Protein AF-A0A6D2G2Z3-F1 (afdb_monomer_lite)

Radius of gyration: 22.34 Å; chains: 1; bounding box: 69×33×30 Å

Structure (mmCIF, N/CA/C/O backbone):
data_AF-A0A6D2G2Z3-F1
#
_entry.id   AF-A0A6D2G2Z3-F1
#
loop_
_atom_site.group_PDB
_atom_site.id
_atom_site.type_symbol
_atom_site.label_atom_id
_atom_site.label_alt_id
_atom_site.label_comp_id
_atom_site.label_asym_id
_atom_site.label_entity_id
_atom_site.label_seq_id
_atom_site.pdbx_PDB_ins_code
_atom_site.Cartn_x
_atom_site.Cartn_y
_atom_site.Cartn_z
_atom_site.occupancy
_atom_site.B_iso_or_equiv
_atom_site.auth_seq_id
_atom_site.auth_comp_id
_atom_site.auth_asym_id
_atom_site.auth_atom_id
_atom_site.pdbx_PDB_model_num
ATOM 1 N N . MET A 1 1 ? 2.052 12.211 14.132 1.00 80.62 1 MET A N 1
ATOM 2 C CA . MET A 1 1 ? 2.654 11.205 13.226 1.00 80.62 1 MET A CA 1
ATOM 3 C C . MET A 1 1 ? 2.362 9.828 13.796 1.00 80.62 1 MET A C 1
ATOM 5 O O . MET A 1 1 ? 2.382 9.702 15.014 1.00 80.62 1 MET A O 1
ATOM 9 N N . ILE A 1 2 ? 2.044 8.843 12.955 1.00 84.06 2 ILE A N 1
ATOM 10 C CA . ILE A 1 2 ? 1.715 7.469 13.370 1.00 84.06 2 ILE A CA 1
ATOM 11 C C . ILE A 1 2 ? 2.757 6.539 12.746 1.00 84.06 2 ILE A C 1
ATOM 13 O O . ILE A 1 2 ? 3.025 6.650 11.551 1.00 84.06 2 ILE A O 1
ATOM 17 N N . PHE A 1 3 ? 3.339 5.647 13.547 1.00 84.94 3 PHE A N 1
ATOM 18 C CA . PHE A 1 3 ? 4.310 4.645 13.106 1.00 84.94 3 PHE A CA 1
ATOM 19 C C . PHE A 1 3 ? 3.923 3.276 13.669 1.00 84.94 3 PHE A C 1
ATOM 21 O O . PHE A 1 3 ? 3.410 3.187 14.782 1.00 84.94 3 PHE A O 1
ATOM 28 N N . GLY A 1 4 ? 4.177 2.216 12.908 1.00 87.31 4 GLY A N 1
ATOM 29 C CA . GLY A 1 4 ? 3.862 0.846 13.298 1.00 87.31 4 GLY A CA 1
ATOM 30 C C . GLY A 1 4 ? 4.308 -0.150 12.235 1.00 87.31 4 GLY A C 1
ATOM 31 O O . GLY A 1 4 ? 4.734 0.243 11.147 1.00 87.31 4 GLY A O 1
ATOM 32 N N . HIS A 1 5 ? 4.225 -1.440 12.552 1.00 89.25 5 HIS A N 1
ATOM 33 C CA . HIS A 1 5 ? 4.550 -2.494 11.600 1.00 89.25 5 HIS A CA 1
ATOM 34 C C . HIS A 1 5 ? 3.290 -2.972 10.878 1.00 89.25 5 HIS A C 1
ATOM 36 O O . HIS A 1 5 ? 2.307 -3.342 11.512 1.00 89.25 5 HIS A O 1
ATOM 42 N N . ILE A 1 6 ? 3.330 -3.029 9.547 1.00 88.38 6 ILE A N 1
ATOM 43 C CA . ILE A 1 6 ? 2.158 -3.363 8.730 1.00 88.38 6 ILE A CA 1
ATOM 44 C C . ILE A 1 6 ? 1.569 -4.754 9.020 1.00 88.38 6 ILE A C 1
ATOM 46 O O . ILE A 1 6 ? 0.357 -4.942 8.935 1.00 88.38 6 ILE A O 1
ATOM 50 N N . ALA A 1 7 ? 2.413 -5.716 9.402 1.00 86.69 7 ALA A N 1
ATOM 51 C CA . ALA A 1 7 ? 1.977 -7.072 9.744 1.00 86.69 7 ALA A CA 1
ATOM 52 C C . ALA A 1 7 ? 1.359 -7.194 11.149 1.00 86.69 7 ALA A C 1
ATOM 54 O O . ALA A 1 7 ? 0.865 -8.261 11.501 1.00 86.69 7 ALA A O 1
ATOM 55 N N . GLN A 1 8 ? 1.419 -6.146 11.975 1.00 86.12 8 GLN A N 1
ATOM 56 C CA . GLN A 1 8 ? 0.800 -6.169 13.298 1.00 86.12 8 GLN A CA 1
ATOM 57 C C . GLN A 1 8 ? -0.683 -5.781 13.201 1.00 86.12 8 GLN A C 1
ATOM 59 O O . GLN A 1 8 ? -1.045 -4.941 12.368 1.00 86.12 8 GLN A O 1
ATOM 64 N N . PRO A 1 9 ? -1.550 -6.373 14.043 1.00 80.56 9 PRO A N 1
ATOM 65 C CA . PRO A 1 9 ? -2.933 -5.934 14.151 1.00 80.56 9 PRO A CA 1
ATOM 66 C C . PRO A 1 9 ? -2.978 -4.481 14.635 1.00 80.56 9 PRO A C 1
ATOM 68 O O . PRO A 1 9 ? -2.221 -4.086 15.523 1.00 80.56 9 PRO A O 1
ATOM 71 N N . ASN A 1 10 ? -3.867 -3.681 14.043 1.00 79.00 10 ASN A N 1
ATOM 72 C CA . ASN A 1 10 ? -4.002 -2.275 14.406 1.00 79.00 10 ASN A CA 1
ATOM 73 C C . ASN A 1 10 ? -4.611 -2.173 15.820 1.00 79.00 10 ASN A C 1
ATOM 75 O O . ASN A 1 10 ? -5.727 -2.653 16.022 1.00 79.00 10 ASN A O 1
ATOM 79 N N . PRO A 1 11 ? -3.931 -1.537 16.793 1.00 74.19 11 PRO A N 1
ATOM 80 C CA . PRO A 1 11 ? -4.436 -1.433 18.165 1.00 74.19 11 PRO A CA 1
ATOM 81 C C . PRO A 1 11 ? -5.633 -0.477 18.292 1.00 74.19 11 PRO A C 1
ATOM 83 O O . PRO A 1 11 ? -6.370 -0.542 19.271 1.00 74.19 11 PRO A O 1
ATOM 86 N N . CYS A 1 12 ? -5.843 0.393 17.299 1.00 80.62 12 CYS A N 1
ATOM 87 C CA . CYS A 1 12 ? -6.932 1.364 17.238 1.00 80.62 12 CYS A CA 1
ATOM 88 C C . CYS A 1 12 ? -7.572 1.359 15.843 1.00 80.62 12 CYS A C 1
ATOM 90 O O . CYS A 1 12 ? -6.911 1.038 14.853 1.00 80.62 12 CYS A O 1
ATOM 92 N N . ARG A 1 13 ? -8.841 1.775 15.762 1.00 84.38 13 ARG A N 1
ATOM 93 C CA . ARG A 1 13 ? -9.509 2.089 14.489 1.00 84.38 13 ARG A CA 1
ATOM 94 C C . ARG A 1 13 ? -8.833 3.295 13.841 1.00 84.38 13 ARG A C 1
ATOM 96 O O . ARG A 1 13 ? -8.634 4.315 14.506 1.00 84.38 13 ARG A O 1
ATOM 103 N N . LEU A 1 14 ? -8.480 3.169 12.568 1.00 88.62 14 LEU A N 1
ATOM 104 C CA . LEU A 1 14 ? -7.888 4.255 11.792 1.00 88.62 14 LEU A CA 1
ATOM 105 C C . LEU A 1 14 ? -8.958 4.847 10.860 1.00 88.62 14 LEU A C 1
ATOM 107 O O . LEU A 1 14 ? -9.998 4.230 10.639 1.00 88.62 14 LEU A O 1
ATOM 111 N N . PRO A 1 15 ? -8.750 6.055 10.315 1.00 90.25 15 PRO A N 1
ATOM 112 C CA . PRO A 1 15 ? -9.601 6.568 9.248 1.00 90.25 15 PRO A CA 1
ATOM 113 C C . PRO A 1 15 ? -9.690 5.573 8.083 1.00 90.25 15 PRO A C 1
ATOM 115 O O . PRO A 1 15 ? -8.682 4.965 7.719 1.00 90.25 15 PRO A O 1
ATOM 118 N N . SER A 1 16 ? -10.867 5.466 7.464 1.00 89.44 16 SER A N 1
ATOM 119 C CA . SER A 1 16 ? -11.164 4.479 6.412 1.00 89.44 16 SER A CA 1
ATOM 120 C C . SER A 1 16 ? -10.135 4.459 5.279 1.00 89.44 16 SER A C 1
ATOM 122 O O . SER A 1 16 ? -9.691 3.391 4.873 1.00 89.44 16 SER A O 1
ATOM 124 N N . ALA A 1 17 ? -9.680 5.631 4.826 1.00 89.88 17 ALA A N 1
ATOM 125 C CA . ALA A 1 17 ? -8.668 5.740 3.775 1.00 89.88 17 ALA A CA 1
ATOM 126 C C . ALA A 1 17 ? -7.318 5.104 4.168 1.00 89.88 17 ALA A C 1
ATOM 128 O O . ALA A 1 17 ? -6.625 4.531 3.329 1.00 89.88 17 ALA A O 1
ATOM 129 N N . ILE A 1 18 ? -6.936 5.176 5.448 1.00 89.75 18 ILE A N 1
ATOM 130 C CA . ILE A 1 18 ? -5.704 4.547 5.945 1.00 89.75 18 ILE A CA 1
ATOM 131 C C . ILE A 1 18 ? -5.896 3.036 6.053 1.00 89.75 18 ILE A C 1
ATOM 133 O O . ILE A 1 18 ? -4.979 2.291 5.727 1.00 89.75 18 ILE A O 1
ATOM 137 N N . GLU A 1 19 ? -7.074 2.575 6.473 1.00 89.69 19 GLU A N 1
ATOM 138 C CA . GLU A 1 19 ? -7.388 1.143 6.515 1.00 89.69 19 GLU A CA 1
ATOM 139 C C . GLU A 1 19 ? -7.332 0.530 5.105 1.00 89.69 19 GLU A C 1
ATOM 141 O O . GLU A 1 19 ? -6.607 -0.442 4.906 1.00 89.69 19 GLU A O 1
ATOM 146 N N . GLN A 1 20 ? -7.937 1.178 4.102 1.00 90.06 20 GLN A N 1
ATOM 147 C CA . GLN A 1 20 ? -7.845 0.762 2.694 1.00 90.06 20 GLN A CA 1
ATOM 148 C C . GLN A 1 20 ? -6.398 0.736 2.178 1.00 90.06 20 GLN A C 1
ATOM 150 O O . GLN A 1 20 ? -5.980 -0.220 1.521 1.00 90.06 20 GLN A O 1
ATOM 155 N N . ALA A 1 21 ? -5.607 1.769 2.487 1.00 90.62 21 ALA A N 1
ATOM 156 C CA . ALA A 1 21 ? -4.203 1.810 2.094 1.00 90.62 21 ALA A CA 1
ATOM 157 C C . ALA A 1 21 ? -3.392 0.688 2.765 1.00 90.62 21 ALA A C 1
ATOM 159 O O . ALA A 1 21 ? -2.580 0.040 2.109 1.00 90.62 21 ALA A O 1
ATOM 160 N N . LEU A 1 22 ? -3.618 0.422 4.055 1.00 90.94 22 LEU A N 1
ATOM 161 C CA . LEU A 1 22 ? -2.954 -0.669 4.771 1.00 90.94 22 LEU A CA 1
ATOM 162 C C . LEU A 1 22 ? -3.338 -2.035 4.202 1.00 90.94 22 LEU A C 1
ATOM 164 O O . LEU A 1 22 ? -2.466 -2.891 4.068 1.00 90.94 22 LEU A O 1
ATOM 168 N N . ASP A 1 23 ? -4.599 -2.234 3.833 1.00 90.69 23 ASP A N 1
ATOM 169 C CA . ASP A 1 23 ? -5.060 -3.484 3.231 1.00 90.69 23 ASP A CA 1
ATOM 170 C C . ASP A 1 23 ? -4.432 -3.717 1.854 1.00 90.69 23 ASP A C 1
ATOM 172 O O . ASP A 1 23 ? -3.993 -4.832 1.561 1.00 90.69 23 ASP A O 1
ATOM 176 N N . PHE A 1 24 ? -4.284 -2.669 1.039 1.00 91.44 24 PHE A N 1
ATOM 177 C CA . PHE A 1 24 ? -3.508 -2.749 -0.200 1.00 91.44 24 PHE A CA 1
ATOM 178 C C . PHE A 1 24 ? -2.050 -3.127 0.077 1.00 91.44 24 PHE A C 1
ATOM 180 O O . PHE A 1 24 ? -1.528 -4.075 -0.511 1.00 91.44 24 PHE A O 1
ATOM 187 N N . LEU A 1 25 ? -1.391 -2.424 1.001 1.00 91.69 25 LEU A N 1
ATOM 188 C CA . LEU A 1 25 ? 0.017 -2.659 1.315 1.00 91.69 25 LEU A CA 1
ATOM 189 C C . LEU A 1 25 ? 0.263 -4.065 1.912 1.00 91.69 25 LEU A C 1
ATOM 191 O O . LEU A 1 25 ? 1.342 -4.620 1.724 1.00 91.69 25 LEU A O 1
ATOM 195 N N . ARG A 1 26 ? -0.711 -4.658 2.619 1.00 91.44 26 ARG A N 1
ATOM 196 C CA . ARG A 1 26 ? -0.619 -6.022 3.181 1.00 91.44 26 ARG A CA 1
ATOM 197 C C . ARG A 1 26 ? -0.751 -7.110 2.122 1.00 91.44 26 ARG A C 1
ATOM 199 O O . ARG A 1 26 ? -0.100 -8.143 2.238 1.00 91.44 26 ARG A O 1
ATOM 206 N N . ASN A 1 27 ? -1.602 -6.883 1.126 1.00 91.38 27 ASN A N 1
ATOM 207 C CA . ASN A 1 27 ? -1.947 -7.884 0.117 1.00 91.38 27 ASN A CA 1
ATOM 208 C C . ASN A 1 27 ? -1.135 -7.750 -1.181 1.00 91.38 27 ASN A C 1
ATOM 210 O O . ASN A 1 27 ? -1.251 -8.595 -2.064 1.00 91.38 27 ASN A O 1
ATOM 214 N N . THR A 1 28 ? -0.313 -6.707 -1.307 1.00 89.62 28 THR A N 1
ATOM 215 C CA . THR A 1 28 ? 0.495 -6.459 -2.505 1.00 89.62 28 THR A CA 1
ATOM 216 C C . THR A 1 28 ? 1.915 -6.982 -2.327 1.00 89.62 28 THR A C 1
ATOM 218 O O . THR A 1 28 ? 2.633 -6.581 -1.411 1.00 89.62 28 THR A O 1
ATOM 221 N N . ASP A 1 29 ? 2.365 -7.833 -3.251 1.00 89.50 29 ASP A N 1
ATOM 222 C CA . ASP A 1 29 ? 3.774 -8.211 -3.334 1.00 89.50 29 ASP A CA 1
ATOM 223 C C . ASP A 1 29 ? 4.575 -7.174 -4.138 1.00 89.50 29 ASP A C 1
ATOM 225 O O . ASP A 1 29 ? 4.670 -7.219 -5.365 1.00 89.50 29 ASP A O 1
ATOM 229 N N . PHE A 1 30 ? 5.228 -6.253 -3.430 1.00 86.38 30 PHE A N 1
ATOM 230 C CA . PHE A 1 30 ? 6.084 -5.227 -4.037 1.00 86.38 30 PHE A CA 1
ATOM 231 C C . PHE A 1 30 ? 7.302 -5.791 -4.781 1.00 86.38 30 PHE A C 1
ATOM 233 O O . PHE A 1 30 ? 7.997 -5.045 -5.469 1.00 86.38 30 PHE A O 1
ATOM 240 N N . ARG A 1 31 ? 7.642 -7.081 -4.626 1.00 85.50 31 ARG A N 1
ATOM 241 C CA . ARG A 1 31 ? 8.786 -7.701 -5.325 1.00 85.50 31 ARG A CA 1
ATOM 242 C C . ARG A 1 31 ? 8.528 -7.925 -6.803 1.00 85.50 31 ARG A C 1
ATOM 244 O O . ARG A 1 31 ? 9.480 -7.878 -7.578 1.00 85.50 31 ARG A O 1
ATOM 251 N N . THR A 1 32 ? 7.277 -8.174 -7.159 1.00 86.44 32 THR A N 1
ATOM 252 C CA . THR A 1 32 ? 6.843 -8.460 -8.529 1.00 86.44 32 THR A CA 1
ATOM 253 C C . THR A 1 32 ? 6.185 -7.253 -9.189 1.00 86.44 32 THR A C 1
ATOM 255 O O . THR A 1 32 ? 6.084 -7.204 -10.413 1.00 86.44 32 THR A O 1
ATOM 258 N N . LEU A 1 33 ? 5.786 -6.257 -8.393 1.00 84.69 33 LEU A N 1
ATOM 259 C CA . LEU A 1 33 ? 5.186 -5.027 -8.881 1.00 84.69 33 LEU A CA 1
ATOM 260 C C . LEU A 1 33 ? 6.190 -4.195 -9.694 1.00 84.69 33 LEU A C 1
ATOM 262 O O . LEU A 1 33 ? 7.309 -3.918 -9.255 1.00 84.69 33 LEU A O 1
ATOM 266 N N . ALA A 1 34 ? 5.775 -3.777 -10.891 1.00 83.06 34 ALA A N 1
ATOM 267 C CA . ALA A 1 34 ? 6.548 -2.841 -11.692 1.00 83.06 34 ALA A CA 1
ATOM 268 C C . ALA A 1 34 ? 6.553 -1.458 -11.011 1.00 83.06 34 ALA A C 1
ATOM 270 O O . ALA A 1 34 ? 5.499 -0.988 -10.579 1.00 83.06 34 ALA A O 1
ATOM 271 N N . PRO A 1 35 ? 7.708 -0.782 -10.916 1.00 86.25 35 PRO A N 1
ATOM 272 C CA . PRO A 1 35 ? 7.766 0.542 -10.316 1.00 86.25 35 PRO A CA 1
ATOM 273 C C . PRO A 1 35 ? 6.978 1.565 -11.128 1.00 86.25 35 PRO A C 1
ATOM 275 O O . PRO A 1 35 ? 6.958 1.541 -12.360 1.00 86.25 35 PRO A O 1
ATOM 278 N N . GLY A 1 36 ? 6.343 2.478 -10.404 1.00 87.75 36 GLY A N 1
ATOM 279 C CA . GLY A 1 36 ? 5.352 3.392 -10.946 1.00 87.75 36 GLY A CA 1
ATOM 280 C C . GLY A 1 36 ? 4.335 3.804 -9.888 1.00 87.75 36 GLY A C 1
ATOM 281 O O . GLY A 1 36 ? 4.554 3.621 -8.688 1.00 87.75 36 GLY A O 1
ATOM 282 N N . VAL A 1 37 ? 3.229 4.382 -10.354 1.00 86.75 37 VAL A N 1
ATOM 283 C CA . VAL A 1 37 ? 2.098 4.786 -9.516 1.00 86.75 37 VAL A CA 1
ATOM 284 C C . VAL A 1 37 ? 0.953 3.803 -9.730 1.00 86.75 37 VAL A C 1
ATOM 286 O O . VAL A 1 37 ? 0.543 3.572 -10.865 1.00 86.75 37 VAL A O 1
ATOM 289 N N . VAL A 1 38 ? 0.443 3.241 -8.638 1.00 89.38 38 VAL A N 1
ATOM 290 C CA . VAL A 1 38 ? -0.713 2.343 -8.615 1.00 89.38 38 VAL A CA 1
ATOM 291 C C . VAL A 1 38 ? -1.885 3.060 -7.957 1.00 89.38 38 VAL A C 1
ATOM 293 O O . VAL A 1 38 ? -1.750 3.603 -6.860 1.00 89.38 38 VAL A O 1
ATOM 296 N N . GLU A 1 39 ? -3.035 3.059 -8.623 1.00 91.25 39 GLU A N 1
ATOM 297 C CA . GLU A 1 39 ? -4.288 3.588 -8.080 1.00 91.25 39 GLU A CA 1
ATOM 298 C C . GLU A 1 39 ? -4.957 2.528 -7.193 1.00 91.25 39 GLU A C 1
ATOM 300 O O . GLU A 1 39 ? -5.134 1.389 -7.624 1.00 91.25 39 GLU A O 1
ATOM 305 N N . ILE A 1 40 ? -5.313 2.888 -5.955 1.00 87.75 40 ILE A N 1
ATOM 306 C CA . ILE A 1 40 ? -5.897 1.956 -4.972 1.00 87.75 40 ILE A CA 1
ATOM 307 C C . ILE A 1 40 ? -7.410 2.166 -4.829 1.00 87.75 40 ILE A C 1
ATOM 309 O O . ILE A 1 40 ? -8.161 1.200 -4.766 1.00 87.75 40 ILE A O 1
ATOM 313 N N . ASP A 1 41 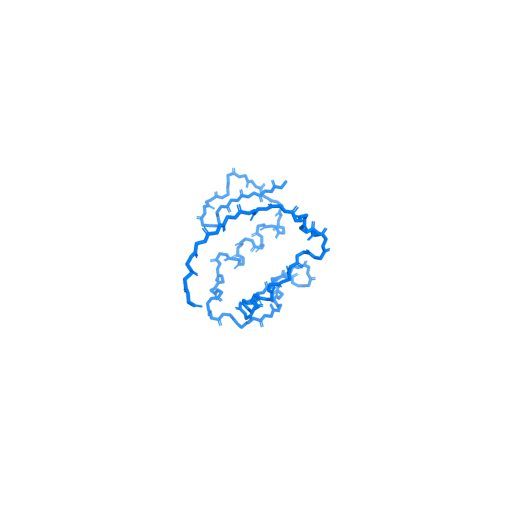? -7.863 3.424 -4.786 1.00 83.75 41 ASP A N 1
ATOM 314 C CA . ASP A 1 41 ? -9.268 3.776 -4.533 1.00 83.75 41 ASP A CA 1
ATOM 315 C C . ASP A 1 41 ? -9.753 4.850 -5.511 1.00 83.75 41 ASP A C 1
ATOM 317 O O . ASP A 1 41 ? -9.806 6.038 -5.191 1.00 83.75 41 ASP A O 1
ATOM 321 N N . GLY A 1 42 ? -10.013 4.443 -6.757 1.00 74.94 42 GLY A N 1
ATOM 322 C CA . GLY A 1 42 ? -10.786 5.233 -7.724 1.00 74.94 42 GLY A CA 1
ATOM 323 C C . GLY A 1 42 ? -10.318 6.674 -7.976 1.00 74.94 42 GLY A C 1
ATOM 324 O O . GLY A 1 42 ? -11.151 7.485 -8.382 1.00 74.94 42 GLY A O 1
ATOM 325 N N . LYS A 1 43 ? -9.015 6.966 -7.784 1.00 73.50 43 LYS A N 1
ATOM 326 C CA . LYS A 1 43 ? -8.300 8.267 -7.903 1.00 73.50 43 LYS A CA 1
ATOM 327 C C . LYS A 1 43 ? -8.099 9.095 -6.623 1.00 73.50 43 LYS A C 1
ATOM 329 O O . LYS A 1 43 ? -7.543 10.187 -6.714 1.00 73.50 43 LYS A O 1
ATOM 334 N N . AS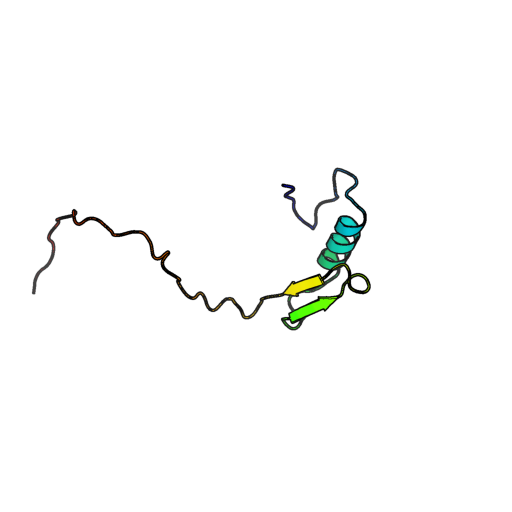N A 1 44 ? -8.476 8.606 -5.442 1.00 84.00 44 ASN A N 1
ATOM 335 C CA . ASN A 1 44 ? -8.211 9.317 -4.177 1.00 84.00 44 ASN A CA 1
ATOM 336 C C . ASN A 1 44 ? -6.940 8.843 -3.465 1.00 84.00 44 ASN A C 1
ATOM 338 O O . ASN A 1 44 ? -6.320 9.603 -2.721 1.00 84.00 44 ASN A O 1
ATOM 342 N N . ILE A 1 45 ? -6.548 7.588 -3.690 1.00 89.25 45 ILE A N 1
ATOM 343 C CA . ILE A 1 45 ? -5.408 6.962 -3.023 1.00 89.25 45 ILE A CA 1
ATOM 344 C C . ILE A 1 45 ? -4.475 6.371 -4.077 1.00 89.25 45 ILE A C 1
ATOM 346 O O . ILE A 1 45 ? -4.899 5.588 -4.930 1.00 89.25 45 ILE A O 1
ATOM 350 N N . PHE A 1 46 ? -3.196 6.731 -3.976 1.00 90.38 46 PHE A N 1
ATOM 351 C CA . PHE A 1 46 ? -2.138 6.291 -4.876 1.00 90.38 46 PHE A CA 1
ATOM 352 C C . PHE A 1 46 ? -0.976 5.696 -4.075 1.00 90.38 46 PHE A C 1
ATOM 354 O O . PHE A 1 46 ? -0.538 6.278 -3.080 1.00 90.38 46 PHE A O 1
ATOM 361 N N . CYS A 1 47 ? -0.448 4.561 -4.528 1.00 89.94 47 CYS A N 1
ATOM 362 C CA . CYS A 1 47 ? 0.820 4.007 -4.058 1.00 89.94 47 CYS A CA 1
ATOM 363 C C . CYS A 1 47 ? 1.904 4.302 -5.091 1.00 89.94 47 CYS A C 1
ATOM 365 O O . CYS A 1 47 ? 1.711 4.025 -6.271 1.00 89.94 47 CYS A O 1
ATOM 367 N N . ALA A 1 48 ? 3.046 4.833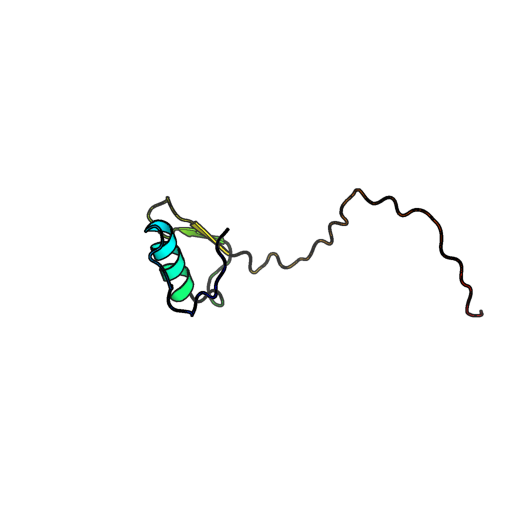 -4.666 1.00 87.56 48 ALA A N 1
ATOM 368 C CA . ALA A 1 48 ? 4.198 5.012 -5.540 1.00 87.56 48 ALA A CA 1
ATOM 369 C C . ALA A 1 48 ? 5.329 4.079 -5.098 1.00 87.56 48 ALA A C 1
ATOM 371 O O . ALA A 1 48 ? 5.862 4.234 -3.996 1.00 87.56 48 ALA A O 1
ATOM 372 N N . ASP A 1 49 ? 5.698 3.132 -5.962 1.00 87.56 49 ASP A N 1
ATOM 373 C CA . ASP A 1 49 ? 6.847 2.252 -5.749 1.00 87.56 49 ASP A CA 1
ATOM 374 C C . ASP A 1 49 ? 8.051 2.759 -6.551 1.00 87.56 49 ASP A C 1
ATOM 376 O O . ASP A 1 49 ? 8.020 2.895 -7.777 1.00 87.56 49 ASP A O 1
ATOM 380 N N . TYR A 1 50 ? 9.136 3.030 -5.830 1.00 81.62 50 TYR A N 1
ATOM 381 C CA . TYR A 1 50 ? 10.376 3.590 -6.349 1.00 81.62 50 TYR A CA 1
ATOM 382 C C . TYR A 1 50 ? 11.515 2.570 -6.377 1.00 81.62 50 TYR A C 1
ATOM 384 O O . TYR A 1 50 ? 12.677 2.956 -6.250 1.00 81.62 50 TYR A O 1
ATOM 392 N N . ARG A 1 51 ? 11.230 1.276 -6.543 1.00 71.50 51 ARG A N 1
ATOM 393 C CA . ARG A 1 51 ? 12.232 0.195 -6.500 1.00 71.50 51 ARG A CA 1
ATOM 394 C C . ARG A 1 51 ? 13.508 0.436 -7.333 1.00 71.50 51 ARG A C 1
ATOM 396 O O . ARG A 1 51 ? 14.588 0.038 -6.905 1.00 71.50 51 ARG A O 1
ATOM 403 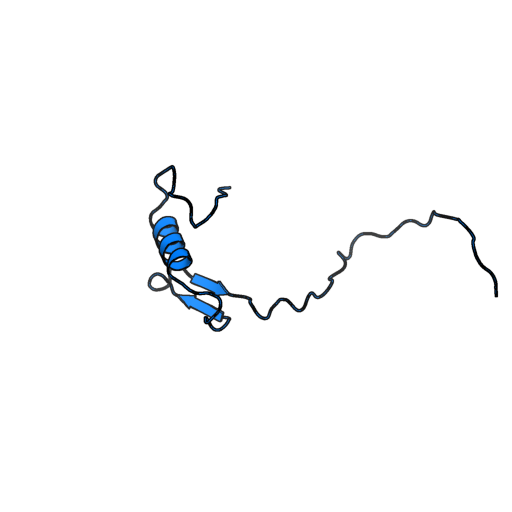N N . PHE A 1 52 ? 13.437 1.149 -8.464 1.00 62.31 52 PHE A N 1
ATOM 404 C CA . PHE A 1 52 ? 14.622 1.519 -9.269 1.0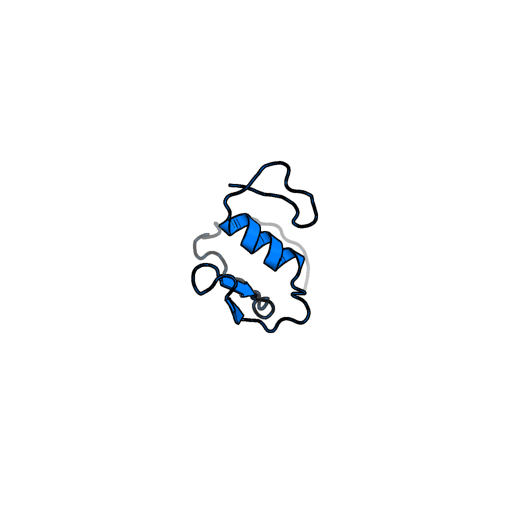0 62.31 52 PHE A CA 1
ATOM 405 C C . PHE A 1 52 ? 15.344 2.808 -8.840 1.00 62.31 52 PHE A C 1
ATOM 407 O O . PHE A 1 52 ? 16.405 3.133 -9.368 1.00 62.31 52 PHE A O 1
ATOM 414 N N . ASN A 1 53 ? 14.833 3.546 -7.861 1.00 57.12 53 ASN A N 1
ATOM 415 C CA . ASN A 1 53 ? 15.374 4.844 -7.451 1.00 57.12 53 ASN A CA 1
ATOM 416 C C . ASN A 1 53 ? 16.556 4.723 -6.467 1.00 57.12 53 ASN A C 1
ATOM 418 O O . ASN A 1 53 ? 17.059 5.712 -5.938 1.00 57.12 53 ASN A O 1
ATOM 422 N N . HIS A 1 54 ? 17.052 3.502 -6.242 1.00 54.31 54 HIS A N 1
ATOM 423 C CA . HIS A 1 54 ? 18.204 3.231 -5.384 1.00 54.31 54 HIS A CA 1
ATOM 424 C C . HIS A 1 54 ? 19.556 3.620 -6.023 1.00 54.31 54 HIS A C 1
ATOM 426 O O . HIS A 1 54 ? 20.619 3.380 -5.436 1.00 54.31 54 HIS A O 1
ATOM 432 N N . ALA A 1 55 ? 19.533 4.290 -7.184 1.00 50.09 55 ALA A N 1
ATOM 433 C CA . ALA A 1 55 ? 20.629 5.125 -7.656 1.00 50.09 55 ALA A CA 1
ATOM 434 C C . ALA A 1 55 ? 20.804 6.292 -6.673 1.00 50.09 55 ALA A C 1
ATOM 436 O O . ALA A 1 55 ? 20.338 7.409 -6.897 1.00 50.09 55 ALA A O 1
ATOM 437 N N . ARG A 1 56 ? 21.464 6.002 -5.545 1.00 57.34 56 ARG A N 1
ATOM 438 C CA . ARG A 1 56 ? 21.869 6.955 -4.515 1.00 57.34 56 ARG A CA 1
ATOM 439 C C . ARG A 1 56 ? 22.733 8.033 -5.165 1.00 57.34 56 ARG A C 1
ATOM 441 O O . ARG A 1 56 ? 23.961 7.985 -5.100 1.00 57.34 56 ARG A O 1
ATOM 448 N N . ARG A 1 57 ? 22.112 9.053 -5.754 1.00 54.72 57 ARG A N 1
ATOM 449 C CA . ARG A 1 57 ? 22.774 10.335 -5.941 1.00 54.72 57 ARG A CA 1
ATOM 450 C C . ARG A 1 57 ? 23.035 10.831 -4.534 1.00 54.72 57 ARG A C 1
ATOM 452 O O . ARG A 1 57 ? 22.127 11.305 -3.858 1.00 54.72 57 ARG A O 1
ATOM 459 N N . ARG A 1 58 ? 24.281 10.673 -4.081 1.00 51.00 58 ARG A N 1
ATOM 460 C CA . ARG A 1 58 ? 24.825 11.413 -2.946 1.00 51.00 58 ARG A CA 1
ATOM 461 C C . ARG A 1 58 ? 24.710 12.894 -3.289 1.00 51.00 58 ARG A C 1
ATOM 463 O O . ARG A 1 58 ? 25.668 13.509 -3.745 1.00 51.00 58 ARG A O 1
ATOM 470 N N . ARG A 1 59 ? 23.528 13.479 -3.106 1.00 52.00 59 ARG A N 1
ATOM 471 C CA . ARG A 1 59 ? 23.426 14.921 -2.974 1.00 52.00 59 ARG A CA 1
ATOM 472 C C . ARG A 1 59 ? 24.077 15.215 -1.638 1.00 52.00 59 ARG A C 1
ATOM 474 O O . ARG A 1 59 ? 23.481 14.982 -0.591 1.00 52.00 59 ARG A O 1
ATOM 481 N N . LYS A 1 60 ? 25.338 15.655 -1.678 1.00 56.31 60 LYS A N 1
ATOM 482 C CA . LYS A 1 60 ? 25.880 16.404 -0.549 1.00 56.31 60 LYS A CA 1
ATOM 483 C C . LYS A 1 60 ? 24.864 17.517 -0.262 1.00 56.31 60 LYS A C 1
ATOM 485 O O . LYS A 1 60 ? 24.455 18.177 -1.222 1.00 56.31 60 LYS A O 1
ATOM 490 N N . PRO A 1 61 ? 24.408 17.702 0.984 1.00 56.03 61 PRO A N 1
ATOM 491 C CA . PRO A 1 61 ? 23.658 18.897 1.320 1.00 56.03 61 PRO A CA 1
ATOM 492 C C . PRO A 1 61 ? 24.576 20.086 1.024 1.00 56.03 61 PRO A C 1
ATOM 494 O O . PRO A 1 61 ? 25.616 20.261 1.658 1.00 56.03 61 PRO A O 1
ATOM 497 N N . THR A 1 62 ? 24.264 20.834 -0.032 1.00 57.59 62 THR A N 1
ATOM 498 C CA . THR A 1 62 ? 24.985 22.051 -0.393 1.00 57.59 62 THR A CA 1
ATOM 499 C C . THR A 1 62 ? 24.677 23.069 0.698 1.00 57.59 62 THR A C 1
ATOM 501 O O . THR A 1 62 ? 23.596 23.646 0.719 1.00 57.59 62 THR A O 1
ATOM 504 N N . GLY A 1 63 ? 25.583 23.195 1.667 1.00 56.25 63 GLY A N 1
ATOM 505 C CA . GLY A 1 63 ? 25.386 24.069 2.822 1.00 56.25 63 GLY A CA 1
ATOM 506 C C . GLY A 1 63 ? 26.403 23.920 3.953 1.00 56.25 63 GLY A C 1
ATOM 507 O O . GLY A 1 63 ? 26.534 24.846 4.740 1.00 56.25 63 GLY A O 1
ATOM 508 N N . SER A 1 64 ? 27.172 22.827 4.043 1.00 46.72 64 SER A N 1
ATOM 509 C CA . SER A 1 64 ? 28.281 22.764 5.006 1.00 46.72 64 SER A CA 1
ATOM 510 C C . SER A 1 64 ? 29.597 23.153 4.331 1.00 46.72 64 SER A C 1
ATOM 512 O O . SER A 1 64 ? 30.290 22.312 3.753 1.00 46.72 64 SER A O 1
ATOM 514 N N . THR A 1 65 ? 29.959 24.431 4.402 1.00 46.56 65 THR A N 1
ATOM 515 C CA . THR A 1 65 ? 31.373 24.818 4.385 1.00 46.56 65 THR A CA 1
ATOM 516 C C . THR A 1 65 ? 32.052 24.122 5.559 1.00 46.56 65 THR A C 1
ATOM 518 O O . THR A 1 65 ? 31.793 24.460 6.711 1.00 46.56 65 THR A O 1
ATOM 521 N N . SER A 1 66 ? 32.879 23.116 5.283 1.00 48.75 66 SER A N 1
ATOM 522 C CA . SER A 1 66 ? 33.783 22.548 6.280 1.00 48.75 66 SER A CA 1
ATOM 523 C C . SER A 1 66 ? 34.806 23.627 6.657 1.00 48.75 66 SER A C 1
ATOM 525 O O . SER A 1 66 ? 35.523 24.075 5.759 1.00 48.75 66 SER A O 1
ATOM 527 N N . PRO A 1 67 ? 34.924 24.066 7.923 1.00 44.78 67 PRO A N 1
ATOM 528 C CA . PRO A 1 67 ? 36.087 24.835 8.322 1.00 44.78 67 PRO A CA 1
ATOM 529 C C . PRO A 1 67 ? 37.298 23.898 8.371 1.00 44.78 67 PRO A C 1
ATOM 531 O O . PRO A 1 67 ? 37.230 22.801 8.928 1.00 44.78 67 PRO A O 1
ATOM 534 N N . LEU A 1 68 ? 38.402 24.345 7.765 1.00 50.97 68 LEU A N 1
ATOM 535 C CA . LEU A 1 68 ? 39.753 23.855 8.031 1.00 50.97 68 LEU A CA 1
ATOM 536 C C . LEU A 1 68 ? 39.964 23.728 9.547 1.00 50.97 68 LEU A C 1
ATOM 538 O O . LEU A 1 68 ? 39.900 24.740 10.236 1.00 50.97 68 LEU A O 1
ATOM 542 N N . SER A 1 69 ? 40.277 22.533 10.045 1.00 41.66 69 SER A N 1
ATOM 543 C CA . SER A 1 69 ? 41.270 22.318 11.109 1.00 41.66 69 SER A CA 1
ATOM 544 C C . SER A 1 69 ? 41.340 20.829 11.440 1.00 41.66 69 SER A C 1
ATOM 546 O O . SER A 1 69 ? 40.347 20.223 11.833 1.00 41.66 69 SER A O 1
ATOM 548 N N . GLY A 1 70 ? 42.515 20.233 11.261 1.00 36.84 70 GLY A N 1
ATOM 549 C CA . GLY A 1 70 ? 42.764 18.835 11.590 1.00 36.84 70 GLY A CA 1
ATOM 550 C C . GLY A 1 70 ? 44.094 18.358 11.028 1.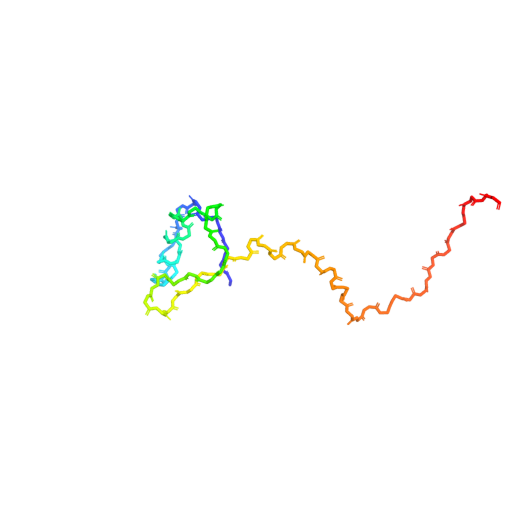00 36.84 70 GLY A C 1
ATOM 551 O O . GLY A 1 70 ? 44.124 17.537 10.120 1.00 36.84 70 GLY A O 1
ATOM 552 N N . TYR A 1 71 ? 45.192 18.914 11.539 1.00 39.25 71 TYR A N 1
ATOM 553 C CA . TYR A 1 71 ? 46.521 18.329 11.382 1.00 39.25 71 TYR A CA 1
ATOM 554 C C . TYR A 1 71 ? 46.541 16.917 11.991 1.00 39.25 71 TYR A C 1
ATOM 556 O O . TYR A 1 71 ? 46.192 16.766 13.158 1.00 39.25 71 TYR A O 1
ATOM 564 N N . SER A 1 72 ? 47.012 15.913 11.247 1.00 40.22 72 SER A N 1
ATOM 565 C CA . SER A 1 72 ? 48.083 15.026 11.722 1.00 40.22 72 SER A CA 1
ATOM 566 C C . SER A 1 72 ? 48.682 14.214 10.570 1.00 40.22 72 SER A C 1
ATOM 568 O O . SER A 1 72 ? 48.006 13.831 9.619 1.00 40.22 72 SER A O 1
ATOM 570 N N . VAL A 1 73 ? 49.990 14.022 10.677 1.00 48.00 73 VAL A N 1
ATOM 571 C CA . VAL A 1 73 ? 50.965 13.584 9.677 1.00 48.00 73 VAL A CA 1
ATOM 572 C C . VAL A 1 73 ? 51.201 12.083 9.849 1.00 48.00 73 VAL A C 1
ATOM 574 O O . VAL A 1 73 ? 51.415 11.665 10.983 1.00 48.00 73 VAL A O 1
ATOM 577 N N . SER A 1 74 ? 51.215 11.269 8.783 1.00 40.81 74 SER A N 1
ATOM 578 C CA . SER A 1 74 ? 51.830 9.920 8.788 1.00 40.81 74 SER A CA 1
ATOM 579 C C . SER A 1 74 ? 52.047 9.357 7.367 1.00 40.81 74 SER A C 1
ATOM 581 O O . SER A 1 74 ? 51.072 9.122 6.662 1.00 40.81 74 SER A O 1
ATOM 583 N N . GLY A 1 75 ? 53.307 9.058 7.008 1.00 35.75 75 GLY A N 1
ATOM 584 C CA . GLY A 1 75 ? 53.721 8.112 5.945 1.00 35.75 75 GLY A CA 1
ATOM 585 C C . GLY A 1 75 ? 54.134 8.753 4.608 1.00 35.75 75 GLY A C 1
ATOM 586 O O . GLY A 1 75 ? 53.272 9.176 3.854 1.00 35.75 75 GLY A O 1
ATOM 587 N N . LEU A 1 76 ? 55.425 9.027 4.368 1.00 37.81 76 LEU A N 1
ATOM 588 C CA . LEU A 1 76 ? 56.466 8.141 3.790 1.00 37.81 76 LEU A CA 1
ATOM 589 C C . LEU A 1 76 ? 56.287 7.856 2.285 1.00 37.81 76 LEU A C 1
ATOM 591 O O . LEU A 1 76 ? 55.363 7.148 1.892 1.00 37.81 76 LEU A O 1
ATOM 595 N N . GLY A 1 77 ? 57.238 8.367 1.492 1.00 35.56 77 GLY A N 1
ATOM 596 C CA . GLY A 1 77 ? 57.403 8.160 0.052 1.00 35.56 77 GLY A CA 1
ATOM 597 C C . GLY A 1 77 ? 58.231 9.273 -0.565 1.00 35.56 77 GLY A C 1
ATOM 598 O O . GLY A 1 77 ? 57.601 10.232 -1.053 1.00 35.56 77 GLY A O 1
#

Sequence (77 aa):
MIFGHIAQPNPCRLPSAIEQALDFLRNTDFRTLAPGVVEIDGKNIFCADYRFNHARRRRKPTGSTSPLSGYSVSGLG

InterPro domains:
  IPR004375 NanQ anomerase/TabA/YiaL family [PF04074] (1-48)
  IPR004375 NanQ anomerase/TabA/YiaL family [TIGR00022] (1-48)

Secondary structure (DSSP, 8-state):
-----TTSPPSSPPPHHHHHHHHHHHH--TTTSPSEEEESSTTS-EEEE-TTTT-------TT--------------

Foldseek 3Di:
DDDDDLPDDDPDDDPPLVVQVSVCVVPDDLVPDDADWDDRPPPPDIDGDPPVVVPPPPPPPPPDPDDDDDDDDDDDD

Organism: NCBI:txid59202

pLDDT: mean 73.49, std 18.89, range [35.56, 91.69]